Protein AF-A0A4P9W867-F1 (afdb_monomer)

Secondary structure (DSSP, 8-state):
------------PPP-------------------HHHHHHHHHHHHHHHHHHH----HHHHHHHHHHHHHHHHIIIIIIIIIIIS--S---HHHHHHHHHHHHTT-S--HHHHHHHHHHHT-

Nearest PDB structures (foldseek):
  4zyo-assembly1_A  TM=8.973E-01  e=1.121E-03  Homo sapiens
  6wf2-assembly2_B  TM=8.449E-01  e=5.597E-03  Mus musculus

Solvent-accessible surface area (backbone atoms only — not comparable to full-atom values): 7514 Å² total; per-residue (Å²): 138,84,84,82,82,81,80,84,78,79,81,79,75,76,82,81,78,75,76,75,75,76,76,75,76,76,82,77,79,68,87,74,82,41,74,66,55,49,49,54,52,52,56,52,52,52,52,51,52,48,56,75,77,41,86,78,56,72,67,55,54,54,50,51,51,52,51,51,52,43,14,51,46,7,37,54,57,25,43,43,34,38,67,46,65,53,74,58,89,73,57,70,70,59,49,52,51,27,49,54,28,25,52,69,55,68,70,65,51,68,69,60,41,27,51,51,53,53,59,73,75,105

Sequence (122 aa):
MSATTQTTRVSTEPPASSKSASTIPTPTRAFHLDAAGITVIVVHAVAALSLALYTPATKTWILTYAIWQLATLGITVGYHRLWSHRAYKATLPLRALLAVMGAMAFQGSIRWWTQRHRLHHR

Foldseek 3Di:
DDDDDDDDDDDDDDPPPPPPPPPPPDPPPPVDCDPLNVVVVVVVVVVVVCVVVDDDDPVVVVVVVVLVVLLVCLVPVNLPCCQQVVVDDDDPVVNVSSQVSVVSVVPDHSVVSSVVVNVVVD

Mean predicted aligned error: 12.07 Å

pLDDT: mean 86.21, std 16.29, range [46.5, 98.31]

Structure (mmCIF, N/CA/C/O backbone):
data_AF-A0A4P9W867-F1
#
_entry.id   AF-A0A4P9W867-F1
#
loop_
_atom_site.group_PDB
_atom_site.id
_atom_site.type_symbol
_atom_site.label_atom_id
_atom_site.label_alt_id
_atom_site.label_comp_id
_atom_site.label_asym_id
_atom_site.label_entity_id
_atom_site.label_seq_id
_atom_site.pdbx_PDB_ins_code
_atom_site.Cartn_x
_atom_site.Cartn_y
_atom_site.Cartn_z
_atom_site.occupancy
_atom_site.B_iso_or_equiv
_atom_site.auth_seq_id
_atom_site.auth_comp_id
_atom_site.auth_asym_id
_atom_site.auth_atom_id
_atom_site.pdbx_PDB_model_num
ATOM 1 N N . MET A 1 1 ? -60.797 -59.039 47.788 1.00 48.66 1 MET A N 1
ATOM 2 C CA . MET A 1 1 ? -60.948 -58.003 46.745 1.00 48.66 1 MET A CA 1
ATOM 3 C C . MET A 1 1 ? -59.563 -57.444 46.467 1.00 48.66 1 MET A C 1
ATOM 5 O O . MET A 1 1 ? -59.116 -56.553 47.172 1.00 48.66 1 MET A O 1
ATOM 9 N N . SER A 1 2 ? -58.832 -58.078 45.551 1.00 46.50 2 SER A N 1
ATOM 10 C CA . SER A 1 2 ? -57.414 -57.794 45.309 1.00 46.50 2 SER A CA 1
ATOM 11 C C . SER A 1 2 ? -57.288 -56.807 44.153 1.00 46.50 2 SER A C 1
ATOM 13 O O . SER A 1 2 ? -57.661 -57.130 43.029 1.00 46.50 2 SER A O 1
ATOM 15 N N . ALA A 1 3 ? -56.807 -55.599 44.440 1.00 53.41 3 ALA A N 1
ATOM 16 C CA . ALA A 1 3 ? -56.504 -54.590 43.435 1.00 53.41 3 ALA A CA 1
ATOM 17 C C . ALA A 1 3 ? -55.142 -54.907 42.798 1.00 53.41 3 ALA A C 1
ATOM 19 O O . ALA A 1 3 ? -54.098 -54.784 43.436 1.00 53.41 3 ALA A O 1
ATOM 20 N N . THR A 1 4 ? -55.158 -55.354 41.544 1.00 61.12 4 THR A N 1
ATOM 21 C CA . THR A 1 4 ? -53.958 -55.561 40.728 1.00 61.12 4 THR A CA 1
ATOM 22 C C . THR A 1 4 ? -53.579 -54.239 40.062 1.00 61.12 4 THR A C 1
ATOM 24 O O . THR A 1 4 ? -54.144 -53.862 39.040 1.00 61.12 4 THR A O 1
ATOM 27 N N . THR A 1 5 ? -52.618 -53.524 40.644 1.00 54.00 5 THR A N 1
ATOM 28 C CA . THR A 1 5 ? -51.982 -52.354 40.025 1.00 54.00 5 THR A CA 1
ATOM 29 C C . THR A 1 5 ? -51.015 -52.827 38.936 1.00 54.00 5 THR A C 1
ATOM 31 O O . THR A 1 5 ? -49.935 -53.333 39.236 1.00 54.00 5 THR A O 1
ATOM 34 N N . GLN A 1 6 ? -51.399 -52.692 37.664 1.00 50.94 6 GLN A N 1
ATOM 35 C CA . GLN A 1 6 ? -50.504 -52.895 36.521 1.00 50.94 6 GLN A CA 1
ATOM 36 C C . GLN A 1 6 ? -49.694 -51.611 36.281 1.00 50.94 6 GLN A C 1
ATOM 38 O O . GLN A 1 6 ? -50.196 -50.627 35.745 1.00 50.94 6 GLN A O 1
ATOM 43 N N . THR A 1 7 ? -48.430 -51.618 36.701 1.00 59.69 7 THR A N 1
ATOM 44 C CA . THR A 1 7 ? -47.444 -50.586 36.356 1.00 59.69 7 THR A CA 1
ATOM 45 C C . THR A 1 7 ? -46.950 -50.832 34.932 1.00 59.69 7 THR A C 1
ATOM 47 O O . THR A 1 7 ? -46.126 -51.716 34.699 1.00 59.69 7 THR A O 1
ATOM 50 N N . THR A 1 8 ? -47.432 -50.052 33.966 1.00 61.78 8 THR A N 1
ATOM 51 C CA . THR A 1 8 ? -46.870 -50.021 32.610 1.00 61.78 8 THR A CA 1
ATOM 52 C C . THR A 1 8 ? -45.480 -49.385 32.670 1.00 61.78 8 THR A C 1
ATOM 54 O O . THR A 1 8 ? -45.331 -48.188 32.910 1.00 61.78 8 THR A O 1
ATOM 57 N N . ARG A 1 9 ? -44.438 -50.201 32.499 1.00 53.56 9 ARG A N 1
ATOM 58 C CA . ARG A 1 9 ? -43.040 -49.762 32.430 1.00 53.56 9 ARG A CA 1
ATOM 59 C C . ARG A 1 9 ? -42.840 -49.019 31.103 1.00 53.56 9 ARG A C 1
ATOM 61 O O . ARG A 1 9 ? -42.859 -49.643 30.048 1.00 53.56 9 ARG A O 1
ATOM 68 N N . VAL A 1 10 ? -42.674 -47.698 31.143 1.00 61.84 10 VAL A N 1
ATOM 69 C CA . VAL A 1 10 ? -42.195 -46.925 29.988 1.00 61.84 10 VAL A CA 1
ATOM 70 C C . VAL A 1 10 ? -40.752 -47.352 29.727 1.00 61.84 10 VAL A C 1
ATOM 72 O O . VAL A 1 10 ? -39.864 -47.094 30.539 1.00 61.84 10 VAL A O 1
ATOM 75 N N . SER A 1 11 ? -40.531 -48.060 28.623 1.00 52.72 11 SER A N 1
ATOM 76 C CA . SER A 1 11 ? -39.203 -48.426 28.137 1.00 52.72 11 SER A CA 1
ATOM 77 C C . SER A 1 11 ? -38.456 -47.160 27.720 1.00 52.72 11 SER A C 1
ATOM 79 O O . SER A 1 11 ? -38.740 -46.580 26.677 1.00 52.72 11 SER A O 1
ATOM 81 N N . THR A 1 12 ? -37.513 -46.702 28.538 1.00 55.31 12 THR A N 1
ATOM 82 C CA . THR A 1 12 ? -36.546 -45.679 28.133 1.00 55.31 12 THR A CA 1
ATOM 83 C C . THR A 1 12 ? -35.495 -46.338 27.244 1.00 55.31 12 THR A C 1
ATOM 85 O O . THR A 1 12 ? -34.557 -46.955 27.751 1.00 55.31 12 THR A O 1
ATOM 88 N N . GLU A 1 13 ? -35.644 -46.236 25.925 1.00 60.06 13 GLU A N 1
ATOM 89 C CA . GLU A 1 13 ? -34.504 -46.438 25.030 1.00 60.06 13 GLU A CA 1
ATOM 90 C C . GLU A 1 13 ? -33.497 -45.295 25.249 1.00 60.06 13 GLU A C 1
ATOM 92 O O . GLU A 1 13 ? -33.895 -44.126 25.315 1.00 60.06 13 GLU A O 1
ATOM 97 N N . PRO A 1 14 ? -32.193 -45.585 25.393 1.00 63.31 14 PRO A N 1
ATOM 98 C CA . PRO A 1 14 ? -31.184 -44.537 25.403 1.00 63.31 14 PRO A CA 1
ATOM 99 C C . PRO A 1 14 ? -31.106 -43.909 24.002 1.00 63.31 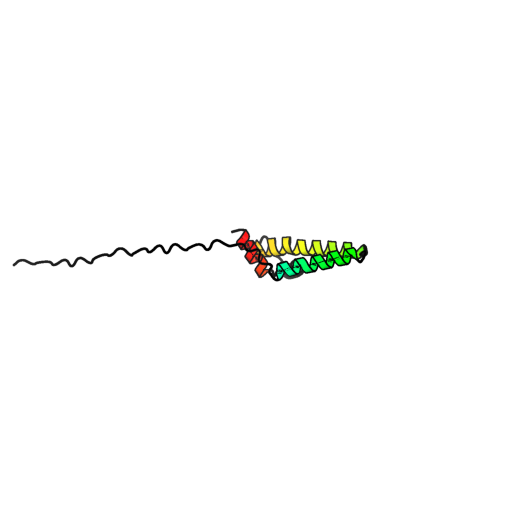14 PRO A C 1
ATOM 101 O O . PRO A 1 14 ? -31.160 -44.641 23.010 1.00 63.31 14 PRO A O 1
ATOM 104 N N . PRO A 1 15 ? -30.936 -42.580 23.868 1.00 57.72 15 PRO A N 1
ATOM 105 C CA . PRO A 1 15 ? -30.732 -41.988 22.557 1.00 57.72 15 PRO A CA 1
ATOM 106 C C . PRO A 1 15 ? -29.448 -42.566 21.960 1.00 57.72 15 PRO A C 1
ATOM 108 O O . PRO A 1 15 ? -28.359 -42.407 22.521 1.00 57.72 15 PRO A O 1
ATOM 111 N N . ALA A 1 16 ? -29.578 -43.239 20.817 1.00 58.28 16 ALA A N 1
ATOM 112 C CA . ALA A 1 16 ? -28.457 -43.658 19.996 1.00 58.28 16 ALA A CA 1
ATOM 113 C C . ALA A 1 16 ? -27.681 -42.408 19.551 1.00 58.28 16 ALA A C 1
ATOM 115 O O . ALA A 1 16 ? -27.977 -41.770 18.541 1.00 58.28 16 ALA A O 1
ATOM 116 N N . SER A 1 17 ? -26.681 -42.041 20.350 1.00 60.09 17 SER A N 1
ATOM 117 C CA . SER A 1 17 ? -25.650 -41.068 20.019 1.00 60.09 17 SER A CA 1
ATOM 118 C C . SER A 1 17 ? -24.790 -41.654 18.901 1.00 60.09 17 SER A C 1
ATOM 120 O O . SER A 1 17 ? -23.710 -42.198 19.135 1.00 60.09 17 SER A O 1
ATOM 122 N N . SER A 1 18 ? -25.282 -41.579 17.663 1.00 57.66 18 SER A N 1
ATOM 123 C CA . SER A 1 18 ? -24.422 -41.771 16.502 1.00 57.66 18 SER A CA 1
ATOM 124 C C . SER A 1 18 ? -23.499 -40.557 16.434 1.00 57.66 18 SER A C 1
ATOM 126 O O . SER A 1 18 ? -23.833 -39.483 15.935 1.00 57.66 18 SER A O 1
ATOM 128 N N . LYS A 1 19 ? -22.318 -40.697 17.037 1.00 61.03 19 LYS A N 1
ATOM 129 C CA . LYS A 1 19 ? -21.193 -39.811 16.763 1.00 61.03 19 LYS A CA 1
ATOM 130 C C . LYS A 1 19 ? -20.849 -40.008 15.290 1.00 61.03 19 LYS A C 1
ATOM 132 O O . LYS A 1 19 ? -20.054 -40.879 14.951 1.00 61.03 19 LYS A O 1
ATOM 137 N N . SER A 1 20 ? -21.491 -39.234 14.417 1.00 58.31 20 SER A N 1
ATOM 138 C CA . SER A 1 20 ? -21.015 -39.027 13.056 1.00 58.31 20 SER A CA 1
ATOM 139 C C . SER A 1 20 ? -19.632 -38.407 13.196 1.00 58.31 20 SER A C 1
ATOM 141 O O . SER A 1 20 ? -19.493 -37.231 13.536 1.00 58.31 20 SER A O 1
ATOM 143 N N . ALA A 1 21 ? -18.602 -39.246 13.090 1.00 62.97 21 ALA A N 1
ATOM 144 C CA . ALA A 1 21 ? -17.229 -38.799 13.029 1.00 62.97 21 ALA A CA 1
ATOM 145 C C . ALA A 1 21 ? -17.142 -37.878 11.814 1.00 62.97 21 ALA A C 1
ATOM 147 O O . ALA A 1 21 ? -17.186 -38.347 10.677 1.00 62.97 21 ALA A O 1
ATOM 148 N N . SER A 1 22 ? -17.085 -36.564 12.047 1.00 62.25 22 SER A N 1
ATOM 149 C CA . SER A 1 22 ? -16.794 -35.626 10.979 1.00 62.25 22 SER A CA 1
ATOM 150 C C . SER A 1 22 ? -15.409 -35.991 10.463 1.00 62.25 22 SER A C 1
ATOM 152 O O . SER A 1 22 ? -14.390 -35.797 11.126 1.00 62.25 22 SER A O 1
ATOM 154 N N . THR A 1 23 ? -15.364 -36.625 9.296 1.00 61.84 23 THR A N 1
ATOM 155 C CA . THR A 1 23 ? -14.116 -36.829 8.578 1.00 61.84 23 THR A CA 1
ATOM 156 C C . THR A 1 23 ? -13.619 -35.432 8.243 1.00 61.84 23 THR A C 1
ATOM 158 O O .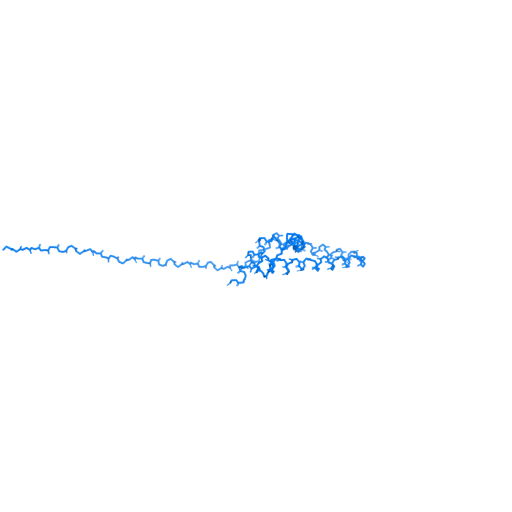 THR A 1 23 ? -14.140 -34.795 7.333 1.00 61.84 23 THR A O 1
ATOM 161 N N . ILE A 1 24 ? -12.689 -34.901 9.041 1.00 67.94 24 ILE A N 1
ATOM 162 C CA . ILE A 1 24 ? -12.008 -33.644 8.735 1.00 67.94 24 ILE A CA 1
ATOM 163 C C . ILE A 1 24 ? -11.329 -33.893 7.384 1.00 67.94 24 ILE A C 1
ATOM 165 O O . ILE A 1 24 ? -10.425 -34.734 7.332 1.00 67.94 24 ILE A O 1
ATOM 169 N N . PRO A 1 25 ? -11.754 -33.244 6.283 1.00 67.81 25 PRO A N 1
ATOM 170 C CA . PRO A 1 25 ? -11.051 -33.399 5.025 1.00 67.81 25 PRO A CA 1
ATOM 171 C C . PRO A 1 25 ? -9.620 -32.921 5.257 1.00 67.81 25 PRO A C 1
ATOM 173 O O . PRO A 1 25 ? -9.392 -31.784 5.676 1.00 67.81 25 PRO A O 1
ATOM 176 N N . THR A 1 26 ? -8.648 -33.806 5.043 1.00 64.50 26 THR A N 1
ATOM 177 C CA . THR A 1 26 ? -7.239 -33.430 5.069 1.00 64.50 26 THR A CA 1
ATOM 178 C C . THR A 1 26 ? -7.055 -32.337 4.018 1.00 64.50 26 THR A C 1
ATOM 180 O O . THR A 1 26 ? -7.368 -32.587 2.851 1.00 64.50 26 THR A O 1
ATOM 183 N N . PRO A 1 27 ? -6.600 -31.124 4.381 1.00 62.94 27 PRO A N 1
ATOM 184 C CA . PRO A 1 27 ? -6.388 -30.081 3.397 1.00 62.94 27 PRO A CA 1
ATOM 185 C C . PRO A 1 27 ? -5.249 -30.532 2.487 1.00 62.94 27 PRO A C 1
ATOM 187 O O . PRO A 1 27 ? -4.072 -30.429 2.835 1.00 62.94 27 PRO A O 1
ATOM 190 N N . THR A 1 28 ? -5.591 -31.048 1.312 1.00 64.88 28 THR A N 1
ATOM 191 C CA . THR A 1 28 ? -4.652 -31.202 0.210 1.00 64.88 28 THR A CA 1
ATOM 192 C C . THR A 1 28 ? -4.276 -29.781 -0.192 1.00 64.88 28 THR A C 1
ATOM 194 O O . THR A 1 28 ? -4.998 -29.119 -0.932 1.00 64.88 28 THR A O 1
ATOM 197 N N . ARG A 1 29 ? -3.180 -29.246 0.363 1.00 64.25 29 ARG A N 1
ATOM 198 C CA . ARG A 1 29 ? -2.592 -27.986 -0.109 1.00 64.25 29 ARG A CA 1
ATOM 199 C C . ARG A 1 29 ? -1.950 -28.243 -1.471 1.00 64.25 29 ARG A C 1
ATOM 201 O O . ARG A 1 29 ? -0.730 -28.254 -1.600 1.00 64.25 29 ARG A O 1
ATOM 208 N N . ALA A 1 30 ? -2.771 -28.462 -2.490 1.00 64.06 30 ALA A N 1
ATOM 209 C CA . ALA A 1 30 ? -2.334 -28.183 -3.840 1.00 64.06 30 ALA A CA 1
ATOM 210 C C . ALA A 1 30 ? -2.061 -26.673 -3.901 1.00 64.06 30 ALA A C 1
ATOM 212 O O . ALA A 1 30 ? -2.869 -25.856 -3.450 1.00 64.06 30 ALA A O 1
ATOM 213 N N . PHE A 1 31 ? -0.871 -26.302 -4.366 1.00 64.31 31 PHE A N 1
ATOM 214 C CA . PHE A 1 31 ? -0.497 -24.909 -4.572 1.00 64.31 31 PHE A CA 1
ATOM 215 C C . PHE A 1 31 ? -1.327 -24.389 -5.753 1.00 64.31 31 PHE A C 1
ATOM 217 O O . PHE A 1 31 ? -0.934 -24.497 -6.910 1.00 64.31 31 PHE A O 1
ATOM 224 N N . HIS A 1 32 ? -2.540 -23.918 -5.477 1.00 68.88 32 HIS A N 1
ATOM 225 C CA . HIS A 1 32 ? -3.405 -23.357 -6.503 1.00 68.88 32 HIS A CA 1
ATOM 226 C C . HIS A 1 32 ? -2.881 -21.963 -6.856 1.00 68.88 32 HIS A C 1
ATOM 228 O O . HIS A 1 32 ? -2.963 -21.043 -6.044 1.00 68.88 32 HIS A O 1
ATOM 234 N N . LEU A 1 33 ? -2.310 -21.821 -8.055 1.00 79.19 33 LEU A N 1
ATOM 235 C CA . LEU A 1 33 ? -1.992 -20.522 -8.647 1.00 79.19 33 LEU A CA 1
ATOM 236 C C . LEU A 1 33 ? -3.310 -19.798 -8.934 1.00 79.19 33 LEU A C 1
ATOM 238 O O . LEU A 1 33 ? -3.95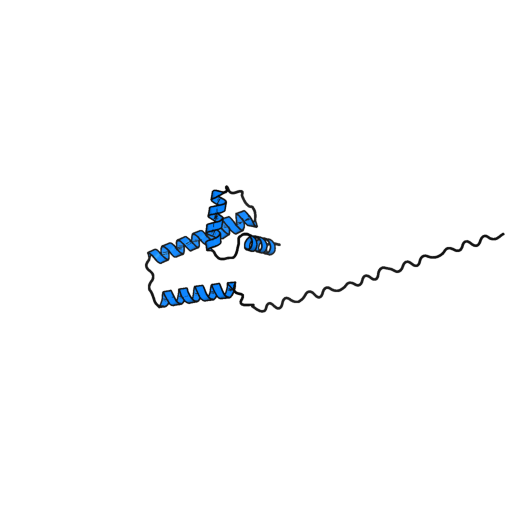9 -20.041 -9.949 1.00 79.19 33 LEU A O 1
ATOM 242 N N . ASP A 1 34 ? -3.735 -18.953 -8.003 1.00 87.38 34 ASP A N 1
ATOM 243 C CA . ASP A 1 34 ? -4.911 -18.114 -8.172 1.00 87.38 34 ASP A CA 1
ATOM 244 C C . ASP A 1 34 ? -4.574 -16.837 -8.958 1.00 87.38 34 ASP A C 1
ATOM 246 O O . ASP A 1 34 ? -3.415 -16.509 -9.227 1.00 87.38 34 ASP A O 1
ATOM 250 N N . ALA A 1 35 ? -5.609 -16.095 -9.351 1.00 85.44 35 ALA A N 1
ATOM 251 C CA . ALA A 1 35 ? -5.443 -14.867 -10.125 1.00 85.44 35 ALA A CA 1
ATOM 252 C C . ALA A 1 35 ? -4.533 -13.842 -9.420 1.00 85.44 35 ALA A C 1
ATOM 254 O O . ALA A 1 35 ? -3.801 -13.108 -10.087 1.00 85.44 35 ALA A O 1
ATOM 255 N N . ALA A 1 36 ? -4.538 -13.808 -8.083 1.00 84.50 36 ALA A N 1
ATOM 256 C CA . ALA A 1 36 ? -3.674 -12.928 -7.303 1.00 84.50 36 ALA A CA 1
ATOM 257 C C . ALA A 1 36 ? -2.200 -13.345 -7.418 1.00 84.50 36 ALA A C 1
ATOM 259 O O . ALA A 1 36 ? -1.354 -12.505 -7.729 1.00 84.50 36 ALA A O 1
ATOM 260 N N . GLY A 1 37 ? -1.896 -14.636 -7.250 1.00 88.06 37 GLY A N 1
ATOM 261 C CA . GLY A 1 37 ? -0.552 -15.179 -7.440 1.00 88.06 37 GLY A CA 1
ATOM 262 C C . GLY A 1 37 ? -0.025 -14.961 -8.860 1.00 88.06 37 GLY A C 1
ATOM 263 O O . GLY A 1 37 ? 1.107 -14.506 -9.034 1.00 88.06 37 GLY A O 1
ATOM 264 N N . ILE A 1 38 ? -0.865 -15.188 -9.875 1.00 91.31 38 ILE A N 1
ATOM 265 C CA . ILE A 1 38 ? -0.523 -14.927 -11.284 1.00 91.31 38 ILE A CA 1
ATOM 266 C C . ILE A 1 38 ? -0.218 -13.440 -11.500 1.00 91.31 38 ILE A C 1
ATOM 268 O O . ILE A 1 38 ? 0.800 -13.104 -12.103 1.00 91.31 38 ILE A O 1
ATOM 272 N N . THR A 1 39 ? -1.054 -12.546 -10.966 1.00 89.56 39 THR A N 1
ATOM 273 C CA . THR A 1 39 ? -0.853 -11.091 -11.083 1.00 89.56 39 THR A CA 1
ATOM 274 C C . THR A 1 39 ? 0.498 -10.671 -10.508 1.00 89.56 39 THR A C 1
ATOM 276 O O . THR A 1 39 ? 1.234 -9.925 -11.152 1.00 89.56 39 THR A O 1
ATOM 279 N N . VAL A 1 40 ? 0.863 -11.183 -9.327 1.00 91.50 40 VAL A N 1
ATOM 280 C CA . VAL A 1 40 ? 2.162 -10.896 -8.702 1.00 91.50 40 VAL A CA 1
ATOM 281 C C . VAL A 1 40 ? 3.307 -11.348 -9.606 1.00 91.50 40 VAL A C 1
ATOM 283 O O . VAL A 1 40 ? 4.207 -10.552 -9.874 1.00 91.50 40 VAL A O 1
ATOM 286 N N . ILE A 1 41 ? 3.267 -12.580 -10.116 1.00 94.12 41 ILE A N 1
ATOM 287 C CA . ILE A 1 41 ? 4.333 -13.122 -10.973 1.00 94.12 41 ILE A CA 1
ATOM 288 C C . ILE A 1 41 ? 4.494 -12.281 -12.243 1.00 94.12 41 ILE A C 1
ATOM 290 O O . ILE A 1 41 ? 5.609 -11.876 -12.570 1.00 94.12 41 ILE A O 1
ATOM 294 N N . VAL A 1 42 ? 3.392 -11.973 -12.931 1.00 95.00 42 VAL A N 1
ATOM 295 C CA . VAL A 1 42 ? 3.418 -11.206 -14.185 1.00 95.00 42 VAL A CA 1
ATOM 296 C C . VAL A 1 42 ? 3.980 -9.801 -13.964 1.00 95.00 42 VAL A C 1
ATOM 298 O O . VAL A 1 42 ? 4.866 -9.380 -14.706 1.00 95.00 42 VAL A O 1
ATOM 301 N N . VAL A 1 43 ? 3.531 -9.088 -12.925 1.00 94.00 43 VAL A N 1
ATOM 302 C CA . VAL A 1 43 ? 4.017 -7.728 -12.630 1.00 94.00 43 VAL A CA 1
ATOM 303 C C . VAL A 1 43 ? 5.523 -7.719 -12.350 1.00 94.00 43 VAL A C 1
ATOM 305 O O . VAL A 1 43 ? 6.237 -6.864 -12.873 1.00 94.00 43 VAL A O 1
ATOM 308 N N . HIS A 1 44 ? 6.031 -8.686 -11.581 1.00 93.94 44 HIS A N 1
ATOM 309 C CA . HIS A 1 44 ? 7.462 -8.758 -11.272 1.00 93.94 44 HIS A CA 1
ATOM 310 C C . HIS A 1 44 ? 8.296 -9.189 -12.484 1.00 93.94 44 HIS A C 1
ATOM 312 O O . HIS A 1 44 ? 9.380 -8.646 -12.692 1.00 93.94 44 HIS A O 1
ATOM 318 N N . ALA A 1 45 ? 7.792 -10.107 -13.315 1.00 97.00 45 ALA A N 1
ATOM 319 C CA . ALA A 1 45 ? 8.461 -10.512 -14.550 1.00 97.00 45 ALA A CA 1
ATOM 320 C C . ALA A 1 45 ? 8.603 -9.336 -15.530 1.00 97.00 45 ALA A C 1
ATOM 322 O O . ALA A 1 45 ? 9.683 -9.110 -16.077 1.00 97.00 45 ALA A O 1
ATOM 323 N N . VAL A 1 46 ? 7.544 -8.538 -15.699 1.00 96.25 46 VAL A N 1
ATOM 324 C CA . VAL A 1 46 ? 7.571 -7.327 -16.534 1.00 96.25 46 VAL A CA 1
ATOM 325 C C . VAL A 1 46 ? 8.526 -6.278 -15.962 1.00 96.25 46 VAL A C 1
ATOM 327 O O . VAL A 1 46 ? 9.274 -5.661 -16.721 1.00 96.25 46 VAL A O 1
ATOM 330 N N . ALA A 1 47 ? 8.552 -6.087 -14.640 1.00 93.75 47 ALA A N 1
ATOM 331 C CA . ALA A 1 47 ? 9.485 -5.163 -13.996 1.00 93.75 47 ALA A CA 1
ATOM 332 C C . ALA A 1 47 ? 10.952 -5.589 -14.195 1.00 93.75 47 ALA A C 1
ATOM 334 O O . ALA A 1 47 ? 11.790 -4.755 -14.538 1.00 93.75 47 ALA A O 1
ATOM 335 N N . ALA A 1 48 ? 11.253 -6.883 -14.044 1.00 95.56 48 ALA A N 1
ATOM 336 C CA . ALA A 1 48 ? 12.588 -7.434 -14.273 1.00 95.56 48 ALA A CA 1
ATOM 337 C C . ALA A 1 48 ? 13.021 -7.295 -15.740 1.00 95.56 48 ALA A C 1
ATOM 339 O O . ALA A 1 48 ? 14.127 -6.830 -16.011 1.00 95.56 48 ALA A O 1
ATOM 340 N N . LEU A 1 49 ? 12.133 -7.624 -16.685 1.00 97.12 49 LEU A N 1
ATOM 341 C CA . LEU A 1 49 ? 12.390 -7.438 -18.113 1.00 97.12 49 LEU A CA 1
ATOM 342 C C . LEU A 1 49 ? 12.640 -5.961 -18.445 1.00 97.12 49 LEU A C 1
ATOM 344 O O . LEU A 1 49 ? 13.587 -5.641 -19.156 1.00 97.12 49 LEU A O 1
ATOM 348 N N . SER A 1 50 ? 11.837 -5.053 -17.891 1.00 94.06 50 SER A N 1
ATOM 349 C CA . SER A 1 50 ? 12.011 -3.609 -18.096 1.00 94.06 50 SER A CA 1
ATOM 350 C C . SER A 1 50 ? 13.370 -3.124 -17.592 1.00 94.06 50 SER A C 1
ATOM 352 O O . SER A 1 50 ? 14.018 -2.334 -18.269 1.00 94.06 50 SER A O 1
ATOM 354 N N . LEU A 1 51 ? 13.825 -3.623 -16.439 1.00 94.56 51 LEU A N 1
ATOM 355 C CA . LEU A 1 51 ? 15.133 -3.280 -15.877 1.00 94.56 51 LEU A CA 1
ATOM 356 C C . LEU A 1 51 ? 16.303 -3.877 -16.679 1.00 94.56 51 LEU A C 1
ATOM 358 O O . LEU A 1 51 ? 17.385 -3.299 -16.698 1.00 94.56 51 LEU A O 1
ATOM 362 N N . ALA A 1 52 ? 16.095 -5.015 -17.348 1.00 95.12 52 ALA A N 1
ATOM 363 C CA . ALA A 1 52 ? 17.087 -5.614 -18.241 1.00 95.12 52 ALA A CA 1
ATOM 364 C C . ALA A 1 52 ? 17.224 -4.855 -19.572 1.00 95.12 52 ALA A C 1
ATOM 366 O O . ALA A 1 52 ? 18.300 -4.841 -20.164 1.00 95.12 52 ALA A O 1
ATOM 367 N N . LEU A 1 53 ? 16.138 -4.237 -20.046 1.00 96.56 53 LEU A N 1
ATOM 368 C CA . LEU A 1 53 ? 16.103 -3.511 -21.319 1.00 96.56 53 LEU A CA 1
ATOM 369 C C . LEU A 1 53 ? 16.413 -2.014 -21.176 1.00 96.56 53 LEU A C 1
ATOM 371 O O . LEU A 1 53 ? 16.859 -1.390 -22.138 1.00 96.56 53 LEU A O 1
ATOM 375 N N . TYR A 1 54 ? 16.179 -1.429 -19.999 1.00 95.00 54 TYR A N 1
ATOM 376 C CA . TYR A 1 54 ? 16.278 0.010 -19.776 1.00 95.00 54 TYR A CA 1
ATOM 377 C C . TYR A 1 54 ? 16.921 0.339 -18.430 1.00 95.00 54 TYR A C 1
ATOM 379 O O . TYR A 1 54 ? 16.620 -0.277 -17.410 1.00 95.00 54 TYR A O 1
ATOM 387 N N . THR A 1 55 ? 17.724 1.405 -18.406 1.00 93.69 55 THR A N 1
ATOM 388 C CA . THR A 1 55 ? 18.268 1.970 -17.166 1.00 93.69 55 THR A CA 1
ATOM 389 C C . THR A 1 55 ? 17.334 3.067 -16.641 1.00 93.69 55 THR A C 1
ATOM 391 O O . THR A 1 55 ? 17.256 4.140 -17.246 1.00 93.69 55 THR A O 1
ATOM 394 N N . PRO A 1 56 ? 16.613 2.850 -15.527 1.00 92.88 56 PRO A N 1
ATOM 395 C CA . PRO A 1 56 ? 15.719 3.857 -14.969 1.00 92.88 56 PRO A CA 1
ATOM 396 C C . PRO A 1 56 ? 16.490 5.056 -14.403 1.00 92.88 56 PRO A C 1
ATOM 398 O O . PRO A 1 56 ? 17.542 4.917 -13.780 1.00 92.88 56 PRO A O 1
ATOM 401 N N . ALA A 1 57 ? 15.921 6.250 -14.570 1.00 95.44 57 ALA A N 1
ATOM 402 C CA . ALA A 1 57 ? 16.456 7.470 -13.977 1.00 95.44 57 ALA A CA 1
ATOM 403 C C . ALA A 1 57 ? 16.405 7.423 -12.438 1.00 95.44 57 ALA A C 1
ATOM 405 O O . ALA A 1 57 ? 15.505 6.822 -11.850 1.00 95.44 57 ALA A O 1
ATOM 406 N N . THR A 1 58 ? 17.293 8.161 -11.763 1.00 95.69 58 THR A N 1
ATOM 407 C CA . THR A 1 58 ? 17.321 8.267 -10.288 1.00 95.69 58 THR A CA 1
ATOM 408 C C . THR A 1 58 ? 15.967 8.666 -9.691 1.00 95.69 58 THR A C 1
ATOM 410 O O . THR A 1 58 ? 15.566 8.158 -8.646 1.00 95.69 58 THR A O 1
ATOM 413 N N . LYS A 1 59 ? 15.212 9.531 -10.384 1.00 96.88 59 LYS A N 1
ATOM 414 C CA . LYS A 1 59 ? 13.862 9.951 -9.970 1.00 96.88 59 LYS A CA 1
ATOM 415 C C . LYS A 1 59 ? 12.885 8.771 -9.877 1.00 96.88 59 LYS A C 1
ATOM 417 O O . LYS A 1 59 ? 12.049 8.755 -8.979 1.00 96.88 59 LYS A O 1
ATOM 422 N N . THR A 1 60 ? 13.016 7.774 -10.755 1.00 95.25 60 THR A N 1
ATOM 423 C CA . THR A 1 60 ? 12.190 6.558 -10.745 1.00 95.25 60 THR A CA 1
ATOM 424 C C . THR A 1 60 ? 12.447 5.730 -9.492 1.00 95.25 60 THR A C 1
ATOM 426 O O . THR A 1 60 ? 11.498 5.268 -8.863 1.00 95.25 60 THR A O 1
ATOM 429 N N . TRP A 1 61 ? 13.709 5.594 -9.078 1.00 95.50 61 TRP A N 1
ATOM 430 C CA . TRP A 1 61 ? 14.062 4.894 -7.839 1.00 95.50 61 TRP A CA 1
ATOM 431 C C . TRP A 1 61 ? 13.513 5.598 -6.602 1.00 95.50 61 TRP A C 1
ATOM 433 O O . TRP A 1 61 ? 12.914 4.948 -5.746 1.00 95.50 61 TRP A O 1
ATOM 443 N N . ILE A 1 62 ? 13.648 6.926 -6.541 1.00 97.88 62 ILE A N 1
ATOM 444 C CA . ILE A 1 62 ? 13.104 7.736 -5.442 1.00 97.88 62 ILE A CA 1
ATOM 445 C C . ILE A 1 62 ? 11.586 7.560 -5.352 1.00 97.88 62 ILE A C 1
ATOM 447 O O . ILE A 1 62 ? 11.057 7.299 -4.272 1.00 97.88 62 ILE A O 1
ATOM 451 N N . LEU A 1 63 ? 10.884 7.661 -6.484 1.00 96.75 63 LEU A N 1
ATOM 452 C CA . LEU A 1 63 ? 9.435 7.494 -6.524 1.00 96.75 63 LEU A CA 1
ATOM 453 C C . LEU A 1 63 ? 9.011 6.075 -6.120 1.00 96.75 63 LEU A C 1
ATOM 455 O O . LEU A 1 63 ? 8.082 5.919 -5.331 1.00 96.75 63 LEU A O 1
ATOM 459 N N . THR A 1 64 ? 9.713 5.053 -6.613 1.00 95.25 64 THR A N 1
ATOM 460 C CA . THR A 1 64 ? 9.454 3.644 -6.273 1.00 95.25 64 THR A CA 1
ATOM 461 C C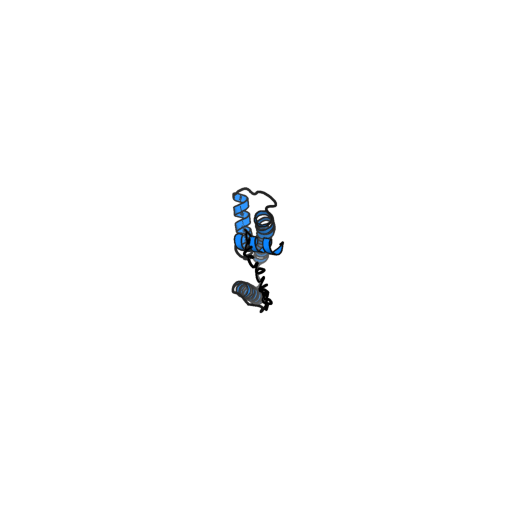 . THR A 1 64 ? 9.597 3.413 -4.773 1.00 95.25 64 THR A C 1
ATOM 463 O O . THR A 1 64 ? 8.698 2.855 -4.143 1.00 95.25 64 THR A O 1
ATOM 466 N N . TYR A 1 65 ? 10.688 3.904 -4.180 1.00 97.31 65 TYR A N 1
ATOM 467 C CA . TYR A 1 65 ? 10.915 3.817 -2.742 1.00 97.31 65 TYR A CA 1
ATOM 468 C C . TYR A 1 65 ? 9.825 4.557 -1.957 1.00 97.31 65 TYR A C 1
ATOM 470 O O . TYR A 1 65 ? 9.252 3.997 -1.026 1.00 97.31 65 TYR A O 1
ATOM 478 N N . ALA A 1 66 ? 9.464 5.779 -2.358 1.00 97.94 66 ALA A N 1
ATOM 479 C CA . ALA A 1 66 ? 8.412 6.547 -1.693 1.00 97.94 66 ALA A CA 1
ATOM 480 C C . ALA A 1 66 ? 7.055 5.818 -1.715 1.00 97.94 66 ALA A C 1
ATOM 482 O O . ALA A 1 66 ? 6.401 5.699 -0.678 1.00 97.94 66 ALA A O 1
ATOM 483 N N . ILE A 1 67 ? 6.652 5.279 -2.869 1.00 97.06 67 ILE A N 1
ATOM 484 C CA . ILE A 1 67 ? 5.415 4.496 -3.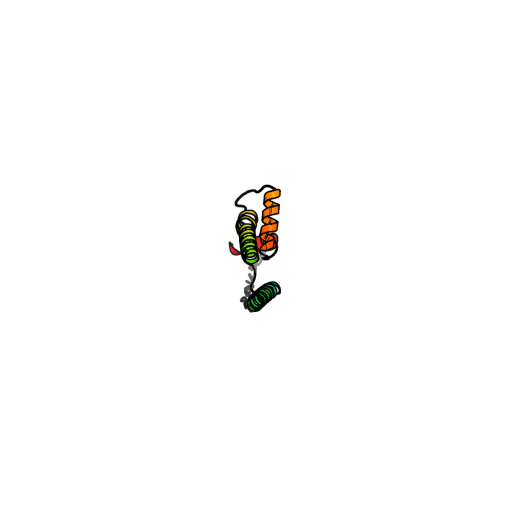020 1.00 97.06 67 ILE A CA 1
ATOM 485 C C . ILE A 1 67 ? 5.450 3.249 -2.133 1.00 97.06 67 ILE A C 1
ATOM 487 O O . ILE A 1 67 ? 4.467 2.964 -1.445 1.00 97.06 67 ILE A O 1
ATOM 491 N N . TRP A 1 68 ? 6.579 2.536 -2.103 1.00 96.44 68 TRP A N 1
ATOM 492 C CA . TRP A 1 68 ? 6.754 1.354 -1.261 1.00 96.44 68 TRP A CA 1
ATOM 493 C C . TRP A 1 68 ? 6.606 1.679 0.232 1.00 96.44 68 TRP A C 1
ATOM 495 O O . TRP A 1 68 ? 5.880 0.982 0.952 1.00 96.44 68 TRP A O 1
ATOM 505 N N . GLN A 1 69 ? 7.208 2.779 0.691 1.00 98.25 69 GLN A N 1
ATOM 506 C CA . GLN A 1 69 ? 7.079 3.228 2.078 1.00 98.25 69 GLN A CA 1
ATOM 507 C C . GLN A 1 69 ? 5.639 3.626 2.415 1.00 98.25 69 GLN A C 1
ATOM 509 O O . GLN A 1 69 ? 5.119 3.229 3.461 1.00 98.25 69 GLN A O 1
ATOM 514 N N . LEU A 1 70 ? 4.962 4.357 1.524 1.00 98.19 70 LEU A N 1
ATOM 515 C CA . LEU A 1 70 ? 3.565 4.744 1.725 1.00 98.19 70 LEU A CA 1
ATOM 516 C C . LEU A 1 70 ? 2.643 3.519 1.803 1.00 98.19 70 LEU A C 1
ATOM 518 O O . LEU A 1 70 ? 1.831 3.421 2.725 1.00 98.19 70 LEU A O 1
ATOM 522 N N . ALA A 1 71 ? 2.810 2.554 0.898 1.00 98.00 71 ALA A N 1
ATOM 523 C CA . ALA A 1 71 ? 2.060 1.302 0.910 1.00 98.00 71 ALA A CA 1
ATOM 524 C C . ALA A 1 71 ? 2.275 0.519 2.218 1.00 98.00 71 ALA A C 1
ATOM 526 O O . ALA A 1 71 ? 1.319 0.076 2.863 1.00 98.00 71 ALA A O 1
ATOM 527 N N . THR A 1 72 ? 3.530 0.419 2.661 1.00 97.81 72 THR A N 1
ATOM 528 C CA . THR A 1 72 ? 3.905 -0.275 3.901 1.00 97.81 72 THR A CA 1
ATOM 529 C C . THR A 1 72 ? 3.296 0.394 5.134 1.00 97.81 72 THR A C 1
ATOM 531 O O . THR A 1 72 ? 2.761 -0.288 6.016 1.00 97.81 72 THR A O 1
ATOM 534 N N . LEU A 1 73 ? 3.299 1.728 5.197 1.00 98.12 73 LEU A N 1
ATOM 535 C CA . LEU A 1 73 ? 2.623 2.481 6.258 1.00 98.12 73 LEU A CA 1
ATOM 536 C C . LEU A 1 73 ? 1.103 2.264 6.227 1.00 98.12 73 LEU A C 1
ATOM 538 O O . LEU A 1 73 ? 0.494 2.027 7.271 1.00 98.12 73 LEU A O 1
ATOM 542 N N . GLY A 1 74 ? 0.489 2.263 5.044 1.00 98.06 74 GLY A N 1
ATOM 543 C CA . GLY A 1 74 ? -0.937 1.976 4.874 1.00 98.06 74 GLY A CA 1
ATOM 544 C C . GLY A 1 74 ? -1.344 0.592 5.393 1.00 98.06 74 GLY A C 1
ATOM 545 O O . GLY A 1 74 ? -2.383 0.455 6.045 1.00 98.06 74 GLY A O 1
ATOM 546 N N . ILE A 1 75 ? -0.505 -0.426 5.188 1.00 98.31 75 ILE A N 1
ATOM 547 C CA . ILE A 1 75 ? -0.741 -1.770 5.730 1.00 98.31 75 ILE A CA 1
ATOM 548 C C . ILE A 1 75 ? -0.517 -1.816 7.244 1.00 98.31 75 ILE A C 1
ATOM 550 O O . ILE A 1 75 ? -1.374 -2.291 7.986 1.00 98.31 75 ILE A O 1
ATOM 554 N N . THR A 1 76 ? 0.618 -1.318 7.728 1.00 98.12 76 THR A N 1
ATOM 555 C CA . THR A 1 76 ? 1.023 -1.473 9.136 1.00 98.12 76 THR A CA 1
ATOM 556 C C . THR A 1 76 ? 0.230 -0.580 10.087 1.00 98.12 76 THR A C 1
ATOM 558 O O . THR A 1 76 ? -0.281 -1.043 11.109 1.00 98.12 76 THR A O 1
ATOM 561 N N . VAL A 1 77 ? 0.108 0.702 9.763 1.00 98.00 77 VAL A N 1
ATOM 562 C CA . VAL A 1 77 ? -0.609 1.688 10.575 1.00 98.00 77 VAL A CA 1
ATOM 563 C C . VAL A 1 77 ? -2.107 1.576 10.299 1.00 98.00 77 VAL A C 1
ATOM 565 O O . VAL A 1 77 ? -2.911 1.493 11.225 1.00 98.00 77 VAL A O 1
ATOM 568 N N . GLY A 1 78 ? -2.486 1.448 9.029 1.00 98.19 78 GLY A N 1
ATOM 569 C CA . GLY A 1 78 ? -3.871 1.268 8.619 1.00 98.19 78 GLY A CA 1
ATOM 570 C C . GLY A 1 78 ? -4.399 -0.155 8.828 1.00 98.19 78 GLY A C 1
ATOM 571 O O . GLY A 1 78 ? -5.028 -0.453 9.848 1.00 98.19 78 GLY A O 1
ATOM 572 N N . TYR A 1 79 ? -4.247 -1.021 7.821 1.00 98.31 79 TYR A N 1
ATOM 573 C CA . TYR A 1 79 ? -4.954 -2.317 7.727 1.00 98.31 79 TYR A CA 1
ATOM 574 C C . TYR A 1 79 ? -4.775 -3.161 8.994 1.00 98.31 79 TYR A C 1
ATOM 576 O O . TYR A 1 79 ? -5.744 -3.704 9.533 1.00 98.31 79 TYR A O 1
ATOM 584 N N . HIS A 1 80 ? -3.557 -3.190 9.522 1.00 98.31 80 HIS A N 1
ATOM 585 C CA . HIS A 1 80 ? -3.178 -3.937 10.706 1.00 98.31 80 HIS A CA 1
ATOM 586 C C . HIS A 1 80 ? -3.640 -3.246 12.003 1.00 98.31 80 HIS A C 1
ATOM 588 O O . HIS A 1 80 ? -4.529 -3.761 12.687 1.00 98.31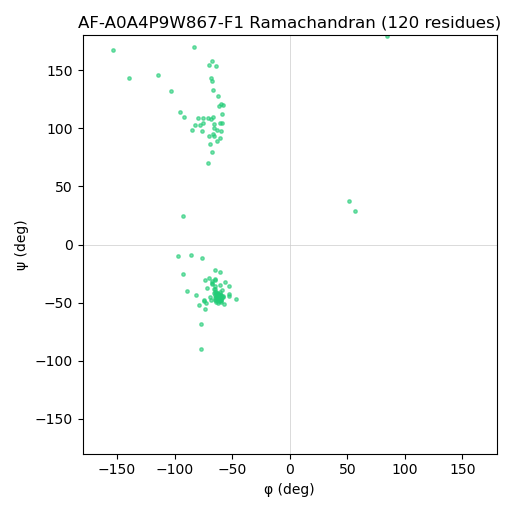 80 HIS A O 1
ATOM 594 N N . ARG A 1 81 ? -3.079 -2.087 12.369 1.00 98.19 81 ARG A N 1
ATOM 595 C CA . ARG A 1 81 ? -3.341 -1.477 13.689 1.00 98.19 81 ARG A CA 1
ATOM 596 C C . ARG A 1 81 ? -4.729 -0.847 13.800 1.00 98.19 81 ARG A C 1
ATOM 598 O O . ARG A 1 81 ? -5.429 -1.112 14.776 1.00 98.19 81 ARG A O 1
ATOM 605 N N . LEU A 1 82 ? -5.143 -0.045 12.820 1.00 98.25 82 LEU A N 1
ATOM 606 C CA . LEU A 1 82 ? -6.421 0.668 12.864 1.00 98.25 82 LEU A CA 1
ATOM 607 C C . LEU A 1 82 ? -7.618 -0.261 12.632 1.00 98.25 82 LEU A C 1
ATOM 609 O O . LEU A 1 82 ? -8.535 -0.299 13.452 1.00 98.25 82 LEU A O 1
ATOM 613 N N . TRP A 1 83 ? -7.641 -1.008 11.523 1.00 97.94 83 TRP A N 1
ATOM 614 C CA . TRP A 1 83 ? -8.833 -1.787 11.160 1.00 97.94 83 TRP A CA 1
ATOM 615 C C . TRP A 1 83 ? -8.845 -3.201 11.745 1.00 97.94 83 TRP A C 1
ATOM 617 O O . TRP A 1 83 ? -9.904 -3.651 12.196 1.00 97.94 83 TRP A O 1
ATOM 627 N N . SER A 1 84 ? -7.711 -3.905 11.783 1.00 97.81 84 SER A N 1
ATOM 628 C CA . SER A 1 84 ? -7.693 -5.283 12.294 1.00 97.81 84 SER A CA 1
ATOM 629 C C . SER A 1 84 ? -7.698 -5.325 13.815 1.00 97.81 84 SER A C 1
ATOM 631 O O . SER A 1 84 ? -8.594 -5.956 14.376 1.00 97.81 84 SER A O 1
ATOM 633 N N . HIS A 1 85 ? -6.779 -4.595 14.454 1.00 97.81 85 HIS A N 1
ATOM 634 C CA . HIS A 1 85 ? -6.588 -4.615 15.911 1.00 97.81 85 HIS A CA 1
ATOM 635 C C . HIS A 1 85 ? -7.284 -3.488 16.670 1.00 97.81 85 HIS A C 1
ATOM 637 O O . HIS A 1 85 ? -7.358 -3.548 17.892 1.00 97.81 85 HIS A O 1
ATOM 643 N N . ARG A 1 86 ? -7.823 -2.474 15.977 1.00 96.06 86 ARG A N 1
ATOM 644 C CA . ARG A 1 86 ? -8.491 -1.316 16.604 1.00 96.06 86 ARG A CA 1
ATOM 645 C C . ARG A 1 86 ? -7.634 -0.646 17.691 1.00 96.06 86 ARG A C 1
ATOM 647 O O . ARG A 1 86 ? -8.164 -0.178 18.694 1.00 96.06 86 ARG A O 1
ATOM 654 N N . ALA A 1 87 ? -6.320 -0.577 17.475 1.00 97.38 87 ALA A N 1
ATOM 655 C CA . ALA A 1 87 ? -5.353 -0.072 18.451 1.00 97.38 87 ALA A CA 1
ATOM 656 C C . ALA A 1 87 ? -5.528 1.425 18.771 1.00 97.38 87 ALA A C 1
ATOM 658 O O . ALA A 1 87 ? -5.078 1.894 19.810 1.00 97.38 87 ALA A O 1
ATOM 659 N N . TYR A 1 88 ? -6.168 2.186 17.879 1.00 98.00 88 TYR A N 1
ATOM 660 C CA . TYR A 1 88 ? -6.462 3.604 18.071 1.00 98.00 88 TYR A CA 1
ATOM 661 C C . TYR A 1 88 ? -7.693 4.028 17.258 1.00 98.00 88 TYR A C 1
ATOM 663 O O . TYR A 1 88 ? -8.163 3.305 16.375 1.00 98.00 88 TYR A O 1
ATOM 671 N N . LYS A 1 89 ? -8.220 5.223 17.549 1.00 97.38 89 LYS A N 1
ATOM 672 C CA . LYS A 1 89 ? -9.290 5.870 16.776 1.00 97.38 89 LYS A CA 1
ATOM 673 C C . LYS A 1 89 ? -8.683 6.963 15.897 1.00 97.38 89 LYS A C 1
ATOM 675 O O . LYS A 1 89 ? -7.900 7.773 16.375 1.00 97.38 89 LYS A O 1
ATOM 680 N N . ALA A 1 90 ? -9.052 6.984 14.621 1.00 96.94 90 ALA A N 1
ATOM 681 C CA . ALA A 1 90 ? -8.589 7.973 13.651 1.00 96.94 90 ALA A CA 1
ATOM 682 C C . ALA A 1 90 ? -9.748 8.851 13.170 1.00 96.94 90 ALA A C 1
ATOM 684 O O . ALA A 1 90 ? -10.875 8.369 13.011 1.00 96.94 90 ALA A O 1
ATOM 685 N N . THR A 1 91 ? -9.460 10.122 12.893 1.00 98.00 91 THR A N 1
ATOM 686 C CA . THR A 1 91 ? -10.399 11.034 12.230 1.00 98.00 91 THR A CA 1
ATOM 687 C C . THR A 1 91 ? -10.642 10.593 10.785 1.00 98.00 91 THR A C 1
ATOM 689 O O . THR A 1 91 ? -9.839 9.872 10.189 1.00 98.00 91 THR A O 1
ATOM 692 N N . LEU A 1 92 ? -11.765 11.012 10.202 1.00 98.06 92 LEU A N 1
ATOM 693 C CA . LEU A 1 92 ? -12.143 10.653 8.833 1.00 98.06 92 LEU A CA 1
ATOM 694 C C . LEU A 1 92 ? -11.057 10.951 7.772 1.00 98.06 92 LEU A C 1
ATOM 696 O O . LEU A 1 92 ? -10.782 10.040 6.989 1.00 98.06 92 LEU A O 1
ATOM 700 N N . PRO A 1 93 ? -10.372 12.118 7.758 1.00 98.00 93 PRO A N 1
ATOM 701 C CA . PRO A 1 93 ? -9.305 12.366 6.785 1.00 98.00 93 PRO A CA 1
ATOM 702 C C . PRO A 1 93 ? -8.136 11.386 6.931 1.00 98.00 93 PRO A C 1
ATOM 704 O O . PRO A 1 93 ? -7.665 10.839 5.937 1.00 98.00 93 PRO A O 1
ATOM 707 N N . LEU A 1 94 ? -7.713 11.081 8.163 1.00 97.75 94 LEU A N 1
ATOM 708 C CA . LEU A 1 94 ? -6.643 10.111 8.398 1.00 97.75 94 LEU A CA 1
ATOM 709 C C . LEU A 1 94 ? -7.061 8.695 7.973 1.00 97.75 94 LEU A C 1
ATOM 711 O O . LEU A 1 94 ? -6.263 7.957 7.399 1.00 97.75 94 LEU A O 1
ATOM 715 N N . ARG A 1 95 ? -8.323 8.315 8.208 1.00 97.69 95 ARG A N 1
ATOM 716 C CA . ARG A 1 95 ? -8.869 7.026 7.750 1.00 97.69 95 ARG A CA 1
ATOM 717 C C . ARG A 1 95 ? -8.857 6.921 6.228 1.00 97.69 95 ARG A C 1
ATOM 719 O O . ARG A 1 95 ? -8.495 5.867 5.716 1.00 97.69 95 ARG A O 1
ATOM 726 N N . ALA A 1 96 ? -9.238 7.987 5.526 1.00 98.06 96 ALA A N 1
ATOM 727 C CA . ALA A 1 96 ? -9.218 8.031 4.068 1.00 98.06 96 ALA A CA 1
ATOM 728 C C . ALA A 1 96 ? -7.783 7.944 3.527 1.00 98.06 96 ALA A C 1
ATOM 730 O O . ALA A 1 96 ? -7.507 7.113 2.664 1.00 98.06 96 ALA A O 1
ATOM 731 N N . LEU A 1 97 ? -6.854 8.716 4.100 1.00 98.19 97 LEU A N 1
ATOM 732 C CA . LEU A 1 97 ? -5.439 8.684 3.727 1.00 98.19 97 LEU A CA 1
ATOM 733 C C . LEU A 1 97 ? -4.843 7.277 3.881 1.00 98.19 97 LEU A C 1
ATOM 735 O O . LEU A 1 97 ? -4.283 6.732 2.934 1.00 98.19 97 LEU A O 1
ATOM 739 N N . LEU A 1 98 ? -5.024 6.653 5.048 1.00 97.94 98 LEU A N 1
ATOM 740 C CA . LEU A 1 98 ? -4.522 5.302 5.308 1.00 97.94 98 LEU A CA 1
ATOM 741 C C . LEU A 1 98 ? -5.198 4.242 4.425 1.00 97.94 98 LEU A C 1
ATOM 743 O O . LEU A 1 98 ? -4.576 3.230 4.110 1.00 97.94 98 LEU A O 1
ATOM 747 N N . ALA A 1 99 ? -6.453 4.458 4.018 1.00 97.44 99 ALA A N 1
ATOM 748 C CA . ALA A 1 99 ? -7.165 3.553 3.121 1.00 97.44 99 ALA A CA 1
ATOM 749 C C . ALA A 1 99 ? -6.572 3.595 1.707 1.00 97.44 99 ALA A C 1
ATOM 751 O O . ALA A 1 99 ? -6.321 2.536 1.132 1.00 97.44 99 ALA A O 1
ATOM 752 N N . VAL A 1 100 ? -6.297 4.797 1.187 1.00 97.81 100 VAL A N 1
ATOM 753 C CA . VAL A 1 100 ? -5.635 4.995 -0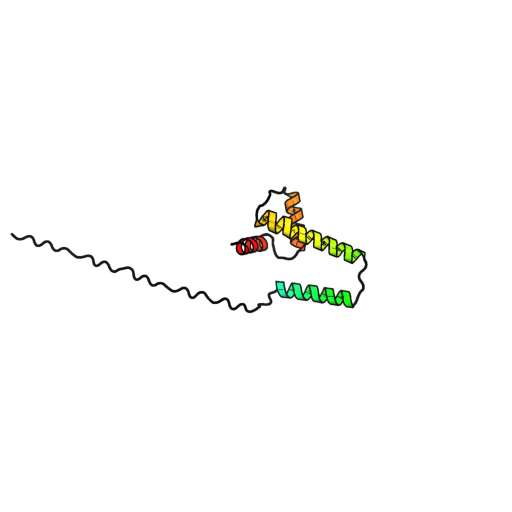.112 1.00 97.81 100 VAL A CA 1
ATOM 754 C C . VAL A 1 100 ? -4.216 4.436 -0.076 1.00 97.81 100 VAL A C 1
ATOM 756 O O . VAL A 1 100 ? -3.864 3.622 -0.925 1.00 97.81 100 VAL A O 1
ATOM 759 N N . MET A 1 101 ? -3.433 4.788 0.947 1.00 98.00 101 MET A N 1
ATOM 760 C CA . MET A 1 101 ? -2.077 4.263 1.124 1.00 98.00 101 MET A CA 1
ATOM 761 C C . MET A 1 101 ? -2.066 2.734 1.211 1.00 98.00 101 MET A C 1
ATOM 763 O O . MET A 1 101 ? -1.264 2.084 0.554 1.00 98.00 101 MET A O 1
ATOM 767 N N . GLY A 1 102 ? -2.982 2.129 1.971 1.00 97.06 102 GLY A N 1
ATOM 768 C CA . GLY A 1 102 ? -3.067 0.671 2.067 1.00 97.06 102 GLY A CA 1
ATOM 769 C C . GLY A 1 102 ? -3.505 0.007 0.759 1.00 97.06 102 GLY A C 1
ATOM 770 O O . GLY A 1 102 ? -3.024 -1.077 0.440 1.00 97.06 102 GLY A O 1
ATOM 771 N N . ALA A 1 103 ? -4.357 0.661 -0.040 1.00 96.25 103 ALA A N 1
ATOM 772 C CA . ALA A 1 103 ? -4.756 0.157 -1.355 1.00 96.25 103 ALA A CA 1
ATOM 773 C C . ALA A 1 103 ? -3.577 0.090 -2.346 1.00 96.25 103 ALA A C 1
ATOM 775 O O . ALA A 1 103 ? -3.539 -0.821 -3.172 1.00 96.25 103 ALA A O 1
ATOM 776 N N . MET A 1 104 ? -2.579 0.976 -2.216 1.00 95.50 104 MET A N 1
ATOM 777 C CA . MET A 1 104 ? -1.348 0.933 -3.025 1.00 95.50 104 MET A CA 1
ATOM 778 C C . MET A 1 104 ? -0.561 -0.375 -2.843 1.00 95.50 104 MET A C 1
ATOM 780 O O . MET A 1 104 ? 0.192 -0.756 -3.732 1.00 95.50 104 MET A O 1
ATOM 784 N N . ALA A 1 105 ? -0.735 -1.079 -1.718 1.00 94.88 105 ALA A N 1
ATOM 785 C CA . ALA A 1 105 ? -0.044 -2.340 -1.449 1.00 94.88 105 ALA A CA 1
ATOM 786 C C . ALA A 1 105 ? -0.617 -3.540 -2.223 1.00 94.88 105 ALA A C 1
ATOM 788 O O . ALA A 1 105 ? -0.010 -4.607 -2.213 1.00 94.88 105 ALA A O 1
ATOM 789 N N . PHE A 1 106 ? -1.792 -3.393 -2.848 1.00 93.19 106 PHE A N 1
ATOM 790 C CA . PHE A 1 106 ? -2.422 -4.429 -3.674 1.00 93.19 106 PHE A CA 1
ATOM 791 C C . PHE A 1 106 ? -2.667 -5.783 -2.962 1.00 93.19 106 PHE A C 1
ATOM 793 O O . PHE A 1 106 ? -2.737 -6.829 -3.599 1.00 93.19 106 PHE A O 1
ATOM 800 N N . GLN A 1 107 ? -2.860 -5.782 -1.634 1.00 92.75 107 GLN A N 1
ATOM 801 C CA . GLN A 1 107 ? -3.078 -6.997 -0.817 1.00 92.75 107 GLN A CA 1
ATOM 802 C C . GLN A 1 107 ? -4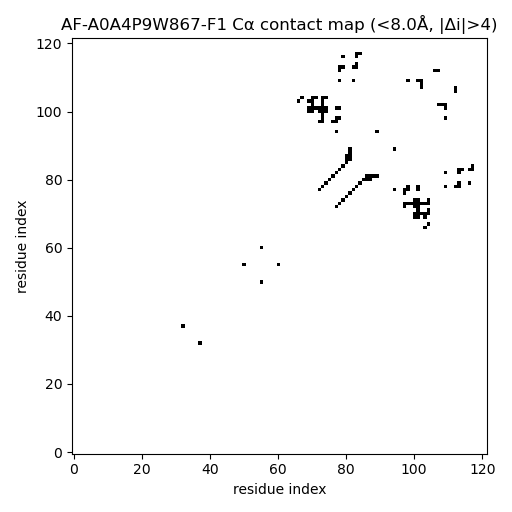.565 -7.360 -0.621 1.00 92.75 107 GLN A C 1
ATOM 804 O O . GLN A 1 107 ? -4.946 -7.998 0.363 1.00 92.75 107 GLN A O 1
ATOM 809 N N . GLY A 1 108 ? -5.426 -6.927 -1.542 1.00 92.62 108 GLY A N 1
ATOM 810 C CA . GLY A 1 108 ? -6.878 -7.050 -1.426 1.00 92.62 108 GLY A CA 1
ATOM 811 C C . GLY A 1 108 ? -7.524 -5.920 -0.619 1.00 92.62 108 GLY A C 1
ATOM 812 O O . GLY A 1 108 ? -6.872 -4.991 -0.148 1.00 92.62 108 GLY A O 1
ATOM 813 N N . SER A 1 109 ? -8.851 -5.975 -0.489 1.00 95.56 109 SER A N 1
ATOM 814 C CA . SER A 1 109 ? -9.617 -4.916 0.180 1.00 95.56 109 SER A CA 1
ATOM 815 C C . SER A 1 109 ? -9.379 -4.884 1.692 1.00 95.56 109 SER A C 1
ATOM 817 O O . SER A 1 109 ? -9.130 -5.921 2.311 1.00 95.56 109 SER A O 1
ATOM 819 N N . ILE A 1 110 ? -9.576 -3.710 2.313 1.00 97.00 110 ILE A N 1
ATOM 820 C CA . ILE A 1 110 ? -9.518 -3.525 3.778 1.00 97.00 110 ILE A CA 1
ATOM 821 C C . ILE A 1 110 ? -10.322 -4.618 4.492 1.00 97.00 110 ILE A C 1
ATOM 823 O O . ILE A 1 110 ? -9.846 -5.238 5.440 1.00 97.00 110 ILE A O 1
ATOM 827 N N . ARG A 1 111 ? -11.548 -4.889 4.029 1.00 97.06 111 ARG A N 1
ATOM 828 C CA . ARG A 1 111 ? -12.435 -5.884 4.645 1.00 97.06 111 ARG A CA 1
ATOM 829 C C . ARG A 1 111 ? -11.862 -7.299 4.553 1.00 97.06 111 ARG A C 1
ATOM 831 O O . ARG A 1 111 ? -11.843 -8.000 5.560 1.00 97.06 111 ARG A O 1
ATOM 838 N N . TRP A 1 112 ? -11.401 -7.708 3.373 1.00 95.88 112 TRP A N 1
ATOM 839 C CA . TRP A 1 112 ? -10.850 -9.047 3.157 1.00 95.88 112 TRP A CA 1
ATOM 840 C C . TRP A 1 112 ? -9.570 -9.264 3.968 1.00 95.88 112 TRP A C 1
ATOM 842 O O . TRP A 1 112 ? -9.447 -10.257 4.689 1.00 95.88 112 TRP A O 1
ATOM 852 N N . TRP A 1 113 ? -8.654 -8.295 3.911 1.00 97.19 113 TRP A N 1
ATOM 853 C CA . TRP A 1 113 ? -7.376 -8.359 4.611 1.00 97.19 113 TRP A CA 1
ATOM 854 C C . TRP A 1 113 ? -7.586 -8.417 6.124 1.00 97.19 113 TRP A C 1
ATOM 856 O O . TRP A 1 113 ? -7.065 -9.303 6.793 1.00 97.19 113 TRP A O 1
ATOM 866 N N . THR A 1 114 ? -8.430 -7.532 6.667 1.00 97.56 114 THR A N 1
ATOM 867 C CA . THR A 1 114 ? -8.697 -7.473 8.115 1.00 97.56 114 THR A CA 1
ATOM 868 C C . THR A 1 114 ? -9.382 -8.728 8.640 1.00 97.56 114 THR A C 1
ATOM 870 O O . THR A 1 114 ? -9.051 -9.199 9.729 1.00 97.56 114 THR A O 1
ATOM 873 N N . GLN A 1 115 ? -10.311 -9.308 7.875 1.00 97.00 115 GLN A N 1
ATOM 874 C CA . GLN A 1 115 ? -10.946 -10.573 8.235 1.00 97.00 115 GLN A CA 1
ATOM 875 C C . GLN A 1 115 ? -9.914 -11.699 8.313 1.00 97.00 115 GLN A C 1
ATOM 877 O O . GLN A 1 115 ? -9.862 -12.404 9.319 1.00 97.00 115 GLN A O 1
ATOM 882 N N . ARG A 1 116 ? -9.076 -11.848 7.283 1.00 96.38 116 ARG A N 1
ATOM 883 C CA . ARG A 1 116 ? -8.033 -12.880 7.255 1.00 96.38 116 ARG A CA 1
ATOM 884 C C . ARG A 1 116 ? -6.991 -12.687 8.339 1.00 96.38 116 ARG A C 1
ATOM 886 O O . ARG A 1 116 ? -6.612 -13.660 8.974 1.00 96.38 116 ARG A O 1
ATOM 893 N N . HIS A 1 117 ? 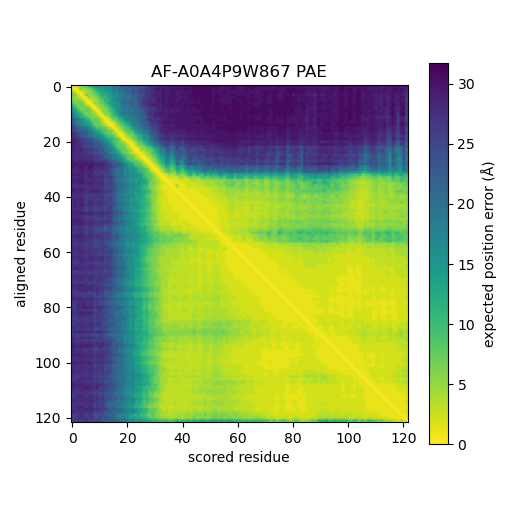-6.579 -11.450 8.593 1.00 97.31 117 HIS A N 1
ATOM 894 C CA . HIS A 1 117 ? -5.620 -11.135 9.647 1.00 97.31 117 HIS A CA 1
ATOM 895 C C . HIS A 1 117 ? -6.152 -11.510 11.031 1.00 97.31 117 HIS A C 1
ATOM 897 O O . HIS A 1 117 ? -5.461 -12.133 11.830 1.00 97.31 117 HIS A O 1
ATOM 903 N N . ARG A 1 118 ? -7.426 -11.211 11.305 1.00 97.19 118 ARG A N 1
ATOM 904 C CA . ARG A 1 118 ? -8.077 -11.635 12.553 1.00 97.19 118 ARG A CA 1
ATOM 905 C C . ARG A 1 118 ? -8.216 -13.150 12.658 1.00 97.19 118 ARG A C 1
ATOM 907 O O . ARG A 1 118 ? -8.107 -13.666 13.759 1.00 97.19 118 ARG A O 1
ATOM 914 N N . LEU A 1 119 ? -8.472 -13.846 11.549 1.00 96.75 119 LEU A N 1
ATOM 915 C CA . LEU A 1 119 ? -8.486 -15.311 11.522 1.00 96.75 119 LEU A CA 1
ATOM 916 C C . LEU A 1 119 ? -7.089 -15.899 11.740 1.00 96.75 119 LEU A C 1
ATOM 918 O O . LEU A 1 119 ? -6.983 -16.941 12.361 1.00 96.75 119 LEU A O 1
ATOM 922 N N . HIS A 1 120 ? -6.038 -15.235 11.259 1.00 95.31 120 HIS A N 1
ATOM 923 C CA . HIS A 1 120 ? -4.653 -15.669 11.442 1.00 95.31 120 HIS A CA 1
ATOM 924 C C . HIS A 1 120 ? -4.184 -15.582 12.902 1.00 95.31 120 HIS A C 1
ATOM 926 O O . HIS A 1 120 ? -3.350 -16.375 13.319 1.00 95.31 120 HIS A O 1
ATOM 932 N N . HIS A 1 121 ? -4.712 -14.625 13.667 1.00 95.06 121 HIS A N 1
ATOM 933 C CA . HIS A 1 121 ? -4.407 -14.465 15.090 1.00 95.06 121 HIS A CA 1
ATOM 934 C C . HIS A 1 121 ? -5.279 -15.312 16.033 1.00 95.06 121 HIS A C 1
ATOM 936 O O . HIS A 1 121 ? -5.018 -15.297 17.234 1.00 95.06 121 HIS A O 1
ATOM 942 N N . ARG A 1 122 ? -6.330 -15.970 15.529 1.00 84.19 122 ARG A N 1
ATOM 943 C CA . ARG A 1 122 ? -7.146 -16.910 16.313 1.00 84.19 122 ARG A CA 1
ATOM 944 C C . ARG A 1 122 ? -6.458 -18.262 16.387 1.00 84.19 122 ARG A C 1
ATOM 946 O O . ARG A 1 122 ? -6.554 -18.866 17.472 1.00 84.19 122 ARG A O 1
#

InterPro domains:
  IPR015876 Acyl-CoA desaturase [PR00075] (57-79)
  IPR015876 Acyl-CoA desaturase [PR00075] (80-100)
  IPR015876 Acyl-CoA desaturase [PR00075] (117-122)
  IPR015876 Acyl-CoA desaturase [PTHR11351] (35-122)

Organism: NCBI:txid388810

Radius of gyration: 30.0 Å; Cα contacts (8 Å, |Δi|>4): 71; chains: 1; bounding box: 79×70×68 Å